Protein AF-A0A7C4L2A2-F1 (afdb_monomer_lite)

Structure (mmCIF, N/CA/C/O backbone):
data_AF-A0A7C4L2A2-F1
#
_entry.id   AF-A0A7C4L2A2-F1
#
loop_
_atom_site.group_PDB
_atom_site.id
_atom_site.type_symbol
_atom_site.label_atom_id
_atom_site.label_alt_id
_atom_site.label_comp_id
_atom_site.label_asym_id
_atom_site.label_entity_id
_atom_site.label_seq_id
_atom_site.pdbx_PDB_ins_code
_atom_site.Cartn_x
_atom_site.Cartn_y
_atom_site.Cartn_z
_atom_site.occupancy
_atom_site.B_iso_or_equiv
_atom_site.auth_seq_id
_atom_site.auth_comp_id
_atom_site.auth_asym_id
_atom_site.auth_atom_id
_atom_site.pdbx_PDB_model_num
ATOM 1 N N . MET A 1 1 ? -34.875 -1.845 40.728 1.00 57.38 1 MET A N 1
ATOM 2 C CA . MET A 1 1 ? -34.488 -2.582 39.503 1.00 57.38 1 MET A CA 1
ATOM 3 C C . MET A 1 1 ? -33.579 -1.757 38.589 1.00 57.38 1 MET A C 1
ATOM 5 O O . MET A 1 1 ? -32.591 -2.299 38.111 1.00 57.38 1 MET A O 1
ATOM 9 N N . GLU A 1 2 ? -33.783 -0.440 38.471 1.00 62.78 2 GLU A N 1
ATOM 10 C CA . GLU A 1 2 ? -32.991 0.458 37.600 1.00 62.78 2 GLU A CA 1
ATOM 11 C C . GLU A 1 2 ? -31.456 0.407 37.767 1.00 62.78 2 GLU A C 1
ATOM 13 O O . GLU A 1 2 ? -30.707 0.551 36.800 1.00 62.78 2 GLU A O 1
ATOM 18 N N . LYS A 1 3 ? -30.939 0.195 38.989 1.00 74.06 3 LYS A N 1
ATOM 19 C CA . LYS A 1 3 ? -29.482 0.096 39.231 1.00 74.06 3 LYS A CA 1
ATOM 20 C C . LYS A 1 3 ? -28.855 -1.156 38.604 1.00 74.06 3 LYS A C 1
ATOM 22 O O . LYS A 1 3 ? -27.672 -1.134 38.264 1.00 74.06 3 LYS A O 1
ATOM 27 N N . LEU A 1 4 ? -29.620 -2.241 38.483 1.00 76.38 4 LEU A N 1
ATOM 28 C CA . LEU A 1 4 ? -29.147 -3.520 37.953 1.00 76.38 4 LEU A CA 1
ATOM 29 C C . LEU A 1 4 ? -29.147 -3.490 36.420 1.00 76.38 4 LEU A C 1
ATOM 31 O O . LEU A 1 4 ? -28.139 -3.839 35.812 1.00 76.38 4 LEU A O 1
ATOM 35 N N . GLU A 1 5 ? -30.197 -2.933 35.812 1.00 76.44 5 GLU A N 1
ATOM 36 C CA . GLU A 1 5 ? -30.254 -2.654 34.370 1.00 76.44 5 GLU A CA 1
ATOM 37 C C . GLU A 1 5 ? -29.133 -1.717 33.919 1.00 76.44 5 GLU A C 1
ATOM 39 O O . GLU A 1 5 ? -28.428 -2.023 32.961 1.00 76.44 5 GLU A O 1
ATOM 44 N N . LYS A 1 6 ? -28.880 -0.622 34.653 1.00 80.81 6 LYS A N 1
ATOM 45 C CA . LYS A 1 6 ? -27.752 0.277 34.353 1.00 80.81 6 LYS A CA 1
ATOM 46 C C . LYS A 1 6 ? -26.401 -0.442 34.390 1.00 80.81 6 LYS A C 1
ATOM 48 O O . LYS A 1 6 ? -25.561 -0.191 33.528 1.00 80.81 6 LYS A O 1
ATOM 53 N N . LYS A 1 7 ? -26.183 -1.350 35.350 1.00 80.50 7 LYS A N 1
ATOM 54 C CA . LYS A 1 7 ? -24.949 -2.156 35.427 1.00 80.50 7 LYS A CA 1
ATOM 55 C C . LYS A 1 7 ? -24.821 -3.138 34.260 1.00 80.50 7 LYS A C 1
ATOM 57 O O . LYS A 1 7 ? -23.718 -3.314 33.744 1.00 80.50 7 LYS A O 1
ATOM 62 N N . ILE A 1 8 ? -25.919 -3.771 33.850 1.00 81.44 8 ILE A N 1
ATOM 63 C CA . ILE A 1 8 ? -25.935 -4.687 32.703 1.00 81.44 8 ILE A CA 1
ATOM 64 C C . ILE A 1 8 ? -25.640 -3.909 31.414 1.00 81.44 8 ILE A C 1
ATOM 66 O O . ILE A 1 8 ? -24.711 -4.269 30.692 1.00 81.44 8 ILE A O 1
ATOM 70 N N . LEU A 1 9 ? -26.336 -2.793 31.177 1.00 80.88 9 LEU A N 1
ATOM 71 C CA . LEU A 1 9 ? -26.131 -1.928 30.010 1.00 80.88 9 LEU A CA 1
ATOM 72 C C . LEU A 1 9 ? -24.692 -1.411 29.911 1.00 80.88 9 LEU A C 1
ATOM 74 O O . LEU A 1 9 ? -24.103 -1.439 28.833 1.00 80.88 9 LEU A O 1
ATOM 78 N N . GLN A 1 10 ? -24.087 -0.999 31.029 1.00 79.69 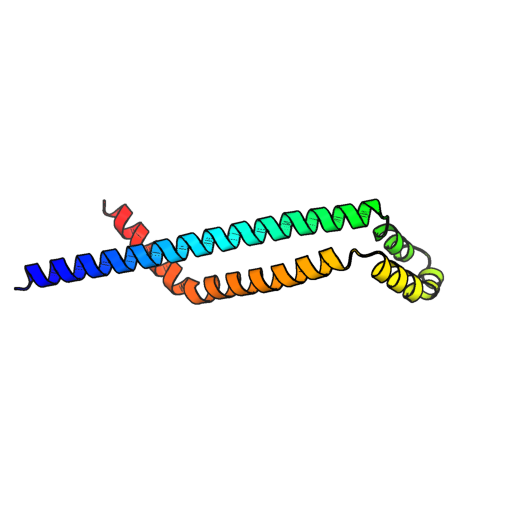10 GLN A N 1
ATOM 79 C CA . GLN A 1 10 ? -22.683 -0.579 31.043 1.00 79.69 10 GLN A CA 1
ATOM 80 C C . GLN A 1 10 ? -21.726 -1.706 30.644 1.00 79.69 10 GLN A C 1
ATOM 82 O O . GLN A 1 10 ? -20.790 -1.460 29.886 1.00 79.69 10 GLN A O 1
ATOM 87 N N . LYS A 1 11 ? -21.951 -2.939 31.117 1.00 82.00 11 LYS A N 1
ATOM 88 C CA . LYS A 1 11 ? -21.117 -4.090 30.735 1.00 82.00 11 LYS A CA 1
ATOM 89 C C . LYS A 1 11 ? -21.244 -4.423 29.252 1.00 82.00 11 LYS A C 1
ATOM 91 O O . LYS A 1 11 ? -20.220 -4.650 28.610 1.00 82.00 11 LYS A O 1
ATOM 96 N N . VAL A 1 12 ? -22.464 -4.421 28.711 1.00 83.56 12 VAL A N 1
ATOM 97 C CA . VAL A 1 12 ? -22.700 -4.661 27.277 1.00 83.56 12 VAL A CA 1
ATOM 98 C C . VAL A 1 12 ? -22.016 -3.580 26.445 1.00 83.56 12 VAL A C 1
ATOM 100 O O . VAL A 1 12 ? -21.233 -3.899 25.553 1.00 83.56 12 VAL A O 1
ATOM 103 N N . TYR A 1 13 ? -22.205 -2.310 26.807 1.00 79.31 13 TYR A N 1
ATOM 104 C CA . TYR A 1 13 ? -21.560 -1.189 26.129 1.00 79.31 13 TYR A CA 1
ATOM 105 C C . TYR A 1 13 ? -20.030 -1.295 26.156 1.00 79.31 13 TYR A C 1
ATOM 107 O O . TYR A 1 13 ? -19.370 -1.091 25.139 1.00 79.31 13 TYR A O 1
ATOM 115 N N . PHE A 1 14 ? -19.444 -1.646 27.304 1.00 77.62 14 PHE A N 1
ATOM 116 C CA . PHE A 1 14 ? -17.994 -1.791 27.430 1.00 77.62 14 PHE A CA 1
ATOM 117 C C . PHE A 1 14 ? -17.459 -2.951 26.583 1.00 77.62 14 PHE A C 1
ATOM 119 O O . PHE A 1 14 ? -16.409 -2.829 25.950 1.00 77.62 14 PHE A O 1
ATOM 126 N N . TRP A 1 15 ? -18.193 -4.063 26.529 1.00 84.38 15 TRP A N 1
ATOM 127 C CA . TRP A 1 15 ? -17.844 -5.205 25.692 1.00 84.38 15 TRP A CA 1
ATOM 128 C C . TRP A 1 15 ? -17.903 -4.856 24.198 1.00 84.38 15 TRP A C 1
ATOM 130 O O . TRP A 1 15 ? -16.944 -5.119 23.470 1.00 84.38 15 TRP A O 1
ATOM 140 N N . GLU A 1 16 ? -18.963 -4.183 23.746 1.00 78.19 16 GLU A N 1
ATOM 141 C CA . GLU A 1 16 ? -19.086 -3.714 22.360 1.00 78.19 16 GLU A CA 1
ATOM 142 C C . GLU A 1 16 ? -18.021 -2.677 21.993 1.00 78.19 16 GLU A C 1
ATOM 144 O O . GLU A 1 16 ? -17.439 -2.725 20.903 1.00 78.19 16 GLU A O 1
ATOM 149 N N . ALA A 1 17 ? -17.732 -1.745 22.904 1.00 78.88 17 ALA A N 1
ATOM 150 C CA . ALA A 1 17 ? -16.689 -0.747 22.723 1.00 78.88 17 ALA A CA 1
ATOM 151 C C . ALA A 1 17 ? -15.314 -1.410 22.590 1.00 78.88 17 ALA A C 1
ATOM 153 O O . ALA A 1 17 ? -14.587 -1.096 21.648 1.00 78.88 17 ALA A O 1
ATOM 154 N N . LYS A 1 18 ? -14.987 -2.377 23.460 1.00 76.75 18 LYS A N 1
ATOM 155 C CA . LYS A 1 18 ? -13.736 -3.147 23.398 1.00 76.75 18 LYS A CA 1
ATOM 156 C C . LYS A 1 18 ? -13.631 -3.945 22.100 1.00 76.75 18 LYS A C 1
ATOM 158 O O . LYS A 1 18 ? -12.597 -3.887 21.443 1.00 76.75 18 LYS A O 1
ATOM 163 N N . ARG A 1 19 ? -14.700 -4.641 21.699 1.00 83.19 19 ARG A N 1
ATOM 164 C CA . ARG A 1 19 ? -14.749 -5.397 20.437 1.00 83.19 19 ARG A CA 1
ATOM 165 C C . ARG A 1 19 ? -14.525 -4.487 19.231 1.00 83.19 19 ARG A C 1
ATOM 167 O O . ARG A 1 19 ? -13.730 -4.819 18.361 1.00 83.19 19 ARG A O 1
ATOM 174 N N . THR A 1 20 ? -15.183 -3.327 19.205 1.00 80.06 20 THR A N 1
ATOM 175 C CA . THR A 1 20 ? -15.011 -2.354 18.115 1.00 80.06 20 THR A CA 1
ATOM 176 C C . THR A 1 20 ? -13.596 -1.776 18.102 1.00 80.06 20 THR A C 1
ATOM 178 O O . THR A 1 20 ? -12.995 -1.656 17.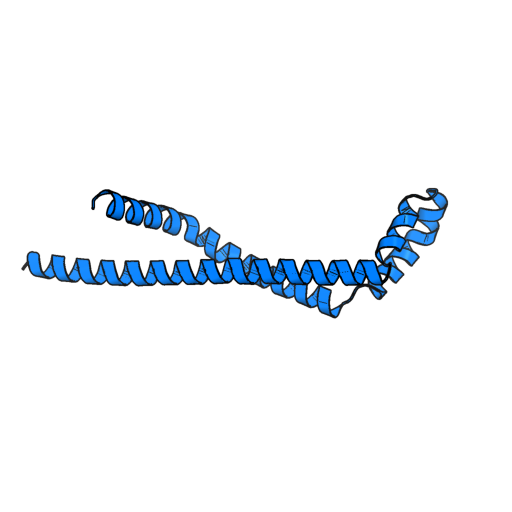043 1.00 80.06 20 THR A O 1
ATOM 181 N N . ALA A 1 21 ? -13.053 -1.408 19.265 1.00 78.44 21 ALA A N 1
ATOM 182 C CA . ALA A 1 21 ? -11.702 -0.863 19.368 1.00 78.44 21 ALA A CA 1
ATOM 183 C C . ALA A 1 21 ? -10.646 -1.876 18.905 1.00 78.44 21 ALA A C 1
ATOM 185 O O . ALA A 1 21 ? -9.715 -1.506 18.197 1.00 78.44 21 ALA A O 1
ATOM 186 N N . PHE A 1 22 ? -10.823 -3.153 19.249 1.00 83.25 22 PHE A N 1
ATOM 187 C CA . PHE A 1 22 ? -9.943 -4.228 18.804 1.00 83.25 22 PHE A CA 1
ATOM 188 C C . PHE A 1 22 ? -10.030 -4.471 17.288 1.00 83.25 22 PHE A C 1
ATOM 190 O O . PHE A 1 22 ? -8.998 -4.565 16.633 1.00 83.25 22 PHE A O 1
ATOM 197 N N . ASP A 1 23 ? -11.237 -4.490 16.710 1.00 85.25 23 ASP A N 1
ATOM 198 C CA . ASP A 1 23 ? -11.434 -4.578 15.252 1.00 85.25 23 ASP A CA 1
ATOM 199 C C . ASP A 1 23 ? -10.741 -3.423 14.510 1.00 85.25 23 ASP A C 1
ATOM 201 O O . ASP A 1 23 ? -10.041 -3.633 13.521 1.00 85.25 23 ASP A O 1
ATOM 205 N N . LEU A 1 24 ? -10.873 -2.198 15.025 1.00 81.44 24 LEU A N 1
ATOM 206 C CA . LEU A 1 24 ? -10.186 -1.032 14.472 1.00 81.44 24 LEU A CA 1
ATOM 207 C C . LEU A 1 24 ? -8.668 -1.158 14.571 1.00 81.44 24 LEU A C 1
ATOM 209 O O . LEU A 1 24 ? -7.970 -0.882 13.600 1.00 81.44 24 LEU A O 1
ATOM 213 N N . PHE A 1 25 ? -8.159 -1.594 15.720 1.00 84.88 25 PHE A N 1
ATOM 214 C CA . PHE A 1 25 ? -6.731 -1.799 15.921 1.00 84.88 25 PHE A CA 1
ATOM 215 C C . PHE A 1 25 ? -6.156 -2.819 14.927 1.00 84.88 25 PHE A C 1
ATOM 217 O O . PHE A 1 25 ? -5.150 -2.537 14.279 1.00 84.88 25 PHE A O 1
ATOM 224 N N . LEU A 1 26 ? -6.837 -3.952 14.724 1.00 89.56 26 LEU A N 1
ATOM 225 C CA . LEU A 1 26 ? -6.438 -4.952 13.730 1.00 89.56 26 LEU A CA 1
ATOM 226 C C . LEU A 1 26 ? -6.456 -4.400 12.301 1.00 89.56 26 LEU A C 1
ATOM 228 O O . LEU A 1 26 ? -5.522 -4.645 11.541 1.00 89.56 26 LEU A O 1
ATOM 232 N N . LYS A 1 27 ? -7.479 -3.618 11.938 1.00 86.88 27 LYS A N 1
ATOM 233 C CA . LYS A 1 27 ? -7.558 -2.974 10.616 1.00 86.88 27 LYS A CA 1
ATOM 234 C C . LYS A 1 27 ? -6.433 -1.971 10.389 1.00 86.88 27 LYS A C 1
ATOM 236 O O . LYS A 1 27 ? -5.904 -1.904 9.285 1.00 86.88 27 LYS A O 1
ATOM 241 N N . MET A 1 28 ? -6.044 -1.224 11.422 1.00 87.44 28 MET A N 1
ATOM 242 C CA . MET A 1 28 ? -4.897 -0.318 11.344 1.00 87.44 28 MET A CA 1
ATOM 243 C C . MET A 1 28 ? -3.591 -1.092 11.147 1.00 87.44 28 MET A C 1
ATOM 245 O O . MET A 1 28 ? -2.812 -0.727 10.272 1.00 87.44 28 MET A O 1
ATOM 249 N N . ILE A 1 29 ? -3.370 -2.181 11.895 1.00 91.81 29 ILE A N 1
ATOM 250 C CA . ILE A 1 29 ? -2.194 -3.048 11.705 1.00 91.81 29 ILE A CA 1
ATOM 251 C C . ILE A 1 29 ? -2.153 -3.589 10.277 1.00 91.81 29 ILE A C 1
ATOM 253 O O . ILE A 1 29 ? -1.120 -3.471 9.627 1.00 91.81 29 ILE A O 1
ATOM 257 N N . LEU A 1 30 ? -3.270 -4.132 9.781 1.00 91.75 30 LEU A N 1
ATOM 258 C CA . LEU A 1 30 ? -3.385 -4.624 8.408 1.00 91.75 30 LEU A CA 1
ATOM 259 C C . LEU A 1 30 ? -3.059 -3.532 7.391 1.00 91.75 30 LEU A C 1
ATOM 261 O O . LEU A 1 30 ? -2.293 -3.769 6.467 1.00 91.75 30 LEU A O 1
ATOM 265 N N . PHE A 1 31 ? -3.590 -2.324 7.561 1.00 91.56 31 PHE A N 1
ATOM 266 C CA . PHE A 1 31 ? -3.281 -1.213 6.666 1.00 91.56 31 PHE A CA 1
ATOM 267 C C . PHE A 1 31 ? -1.779 -0.905 6.622 1.00 91.56 31 PHE A C 1
ATOM 269 O O . PHE A 1 31 ? -1.201 -0.841 5.537 1.00 91.56 31 PHE A O 1
ATOM 276 N N . PHE A 1 32 ? -1.135 -0.776 7.784 1.00 93.38 32 PHE A N 1
ATOM 277 C CA . PHE A 1 32 ? 0.295 -0.480 7.847 1.00 93.38 32 PHE A CA 1
ATOM 278 C C . PHE A 1 32 ? 1.157 -1.625 7.317 1.00 93.38 32 PHE A C 1
ATOM 280 O O . PHE A 1 32 ? 2.084 -1.370 6.553 1.00 93.38 32 PHE A O 1
ATOM 287 N N . SER A 1 33 ? 0.854 -2.877 7.669 1.00 93.69 33 SER A N 1
ATOM 288 C CA . SER A 1 33 ? 1.622 -4.031 7.196 1.00 93.69 33 SER A CA 1
ATOM 289 C C . SER A 1 33 ? 1.525 -4.189 5.679 1.00 93.69 33 SER A C 1
ATOM 291 O O . SER A 1 33 ? 2.543 -4.384 5.019 1.00 93.69 33 SER A O 1
ATOM 293 N N . THR A 1 34 ? 0.327 -4.030 5.111 1.00 93.19 34 THR A N 1
ATOM 294 C CA . THR A 1 34 ? 0.115 -4.141 3.661 1.00 93.19 34 THR A CA 1
ATOM 295 C C . THR A 1 34 ? 0.781 -2.982 2.912 1.00 93.19 34 THR A C 1
ATOM 297 O O . THR A 1 34 ? 1.392 -3.199 1.868 1.00 93.19 34 THR A O 1
ATOM 300 N N . GLY A 1 35 ? 0.725 -1.762 3.461 1.00 93.06 35 GLY A N 1
ATOM 301 C CA . GLY A 1 35 ? 1.402 -0.596 2.888 1.00 93.06 35 GLY A CA 1
ATOM 302 C C . GLY A 1 35 ? 2.928 -0.723 2.906 1.00 93.06 35 GLY A C 1
ATOM 303 O O . GLY A 1 35 ? 3.573 -0.479 1.889 1.00 93.06 35 GLY A O 1
ATOM 304 N N . LEU A 1 36 ? 3.508 -1.169 4.026 1.00 95.50 36 LEU A N 1
ATOM 305 C CA . LEU A 1 36 ? 4.947 -1.438 4.129 1.00 95.50 36 LEU A CA 1
ATOM 306 C C . LEU A 1 36 ? 5.387 -2.531 3.154 1.00 95.50 36 LEU A C 1
ATOM 308 O O . LEU A 1 36 ? 6.408 -2.387 2.488 1.00 95.50 36 LEU A O 1
ATOM 312 N N . PHE A 1 37 ? 4.599 -3.599 3.035 1.00 94.25 37 PHE A N 1
ATOM 313 C CA . PHE A 1 37 ? 4.883 -4.674 2.094 1.00 94.25 37 PHE A CA 1
ATOM 314 C C . PHE A 1 37 ? 4.899 -4.173 0.645 1.00 94.25 37 PHE A C 1
ATOM 316 O O . PHE A 1 37 ? 5.859 -4.438 -0.073 1.00 94.25 37 PHE A O 1
ATOM 323 N N . LEU A 1 38 ? 3.897 -3.385 0.231 1.00 94.94 38 LEU A N 1
ATOM 324 C CA . LEU A 1 38 ? 3.870 -2.754 -1.095 1.00 94.94 38 LEU A CA 1
ATOM 325 C C . LEU A 1 38 ? 5.075 -1.839 -1.337 1.00 94.94 38 LEU A C 1
ATOM 327 O O . LEU A 1 38 ? 5.624 -1.836 -2.439 1.00 94.94 38 LEU A O 1
ATOM 331 N N . MET A 1 39 ? 5.494 -1.082 -0.322 1.00 95.31 39 MET A N 1
ATOM 332 C CA . MET A 1 39 ? 6.652 -0.192 -0.411 1.00 95.31 39 MET A CA 1
ATOM 333 C C . MET A 1 39 ? 7.945 -0.978 -0.658 1.00 95.31 39 MET A C 1
ATOM 335 O O . MET A 1 39 ? 8.676 -0.661 -1.594 1.00 95.31 39 MET A O 1
ATOM 339 N N . ILE A 1 40 ? 8.186 -2.038 0.121 1.00 95.44 40 ILE A N 1
ATOM 340 C CA . ILE A 1 40 ? 9.349 -2.923 -0.048 1.00 95.44 40 ILE A CA 1
ATOM 341 C C . ILE A 1 40 ? 9.324 -3.577 -1.431 1.00 95.44 40 ILE A C 1
ATOM 343 O O . ILE A 1 40 ? 10.332 -3.585 -2.132 1.00 95.44 40 ILE A O 1
ATOM 347 N N . LEU A 1 41 ? 8.169 -4.090 -1.859 1.00 93.94 41 LEU A N 1
ATOM 348 C CA . LEU A 1 41 ? 8.056 -4.766 -3.149 1.00 93.94 41 LEU A CA 1
ATOM 349 C C . LEU A 1 41 ? 8.292 -3.830 -4.328 1.00 93.94 41 LEU A C 1
ATOM 351 O O . LEU A 1 41 ? 8.949 -4.209 -5.294 1.00 93.94 41 LEU A O 1
ATOM 355 N N . SER A 1 42 ? 7.786 -2.602 -4.230 1.00 92.62 42 SER A N 1
ATOM 356 C CA . SER A 1 42 ? 8.028 -1.568 -5.234 1.00 92.62 42 SER A CA 1
ATOM 357 C C . SER A 1 42 ? 9.508 -1.205 -5.284 1.00 92.62 42 SER A C 1
ATOM 359 O O . SER A 1 42 ? 10.060 -1.084 -6.370 1.00 92.62 42 SER A O 1
ATOM 361 N N . GLN A 1 43 ? 10.174 -1.090 -4.130 1.00 95.00 43 GLN A N 1
ATOM 362 C CA . GLN A 1 43 ? 11.611 -0.828 -4.075 1.00 95.00 43 GLN A CA 1
ATOM 363 C C . GLN A 1 43 ? 12.415 -1.938 -4.762 1.00 95.00 43 GLN A C 1
ATOM 365 O O . GLN A 1 43 ? 13.225 -1.633 -5.631 1.00 95.00 43 GLN A O 1
ATOM 370 N N . ILE A 1 44 ? 12.139 -3.206 -4.440 1.00 93.56 44 ILE A N 1
ATOM 371 C CA . ILE A 1 44 ? 12.782 -4.364 -5.085 1.00 93.56 44 ILE A CA 1
ATOM 372 C C . ILE A 1 44 ? 12.529 -4.349 -6.598 1.00 93.56 44 ILE A C 1
ATOM 374 O O . ILE A 1 44 ? 13.435 -4.582 -7.391 1.00 93.56 44 ILE A O 1
ATOM 378 N N . PHE A 1 45 ? 11.300 -4.043 -7.017 1.00 92.81 45 PHE A N 1
ATOM 379 C CA . PHE A 1 45 ? 10.949 -3.946 -8.430 1.00 92.81 45 PHE A CA 1
ATOM 380 C C . PHE A 1 45 ? 11.754 -2.860 -9.156 1.00 92.81 45 PHE A C 1
ATOM 382 O O . PHE A 1 45 ? 12.300 -3.120 -10.226 1.00 92.81 45 PHE A O 1
ATOM 389 N N . PHE A 1 46 ? 11.878 -1.667 -8.569 1.00 90.50 46 PHE A N 1
ATOM 390 C CA . PHE A 1 46 ? 12.690 -0.589 -9.139 1.00 90.50 46 PHE A CA 1
ATOM 391 C C . PHE A 1 46 ? 14.181 -0.921 -9.168 1.00 90.50 46 PHE A C 1
ATOM 393 O O . PHE A 1 46 ? 14.862 -0.550 -10.121 1.00 90.50 46 PHE A O 1
ATOM 400 N N . GLU A 1 47 ? 14.686 -1.613 -8.150 1.00 91.38 47 GLU A N 1
ATOM 401 C CA . GLU A 1 47 ? 16.077 -2.055 -8.100 1.00 91.38 47 GLU A CA 1
ATOM 402 C C . GLU A 1 47 ? 16.384 -3.032 -9.238 1.00 91.38 47 GLU A C 1
ATOM 404 O O . GLU A 1 47 ? 17.329 -2.803 -9.988 1.00 91.38 47 GLU A O 1
ATOM 409 N N . ILE A 1 48 ? 15.512 -4.015 -9.474 1.00 90.00 4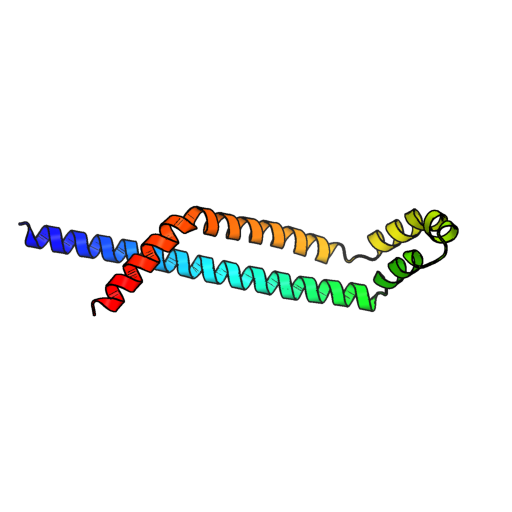8 ILE A N 1
ATOM 410 C CA . ILE A 1 48 ? 15.645 -4.957 -10.594 1.00 90.00 48 ILE A CA 1
ATOM 411 C C . ILE A 1 48 ? 15.604 -4.232 -11.942 1.00 90.00 48 ILE A C 1
ATOM 413 O O . ILE A 1 48 ? 16.460 -4.474 -12.789 1.00 90.00 48 ILE A O 1
ATOM 417 N N . LEU A 1 49 ? 14.659 -3.306 -12.144 1.00 88.50 49 LEU A N 1
ATOM 418 C CA . LEU A 1 49 ? 14.593 -2.526 -13.388 1.00 88.50 49 LEU A CA 1
ATOM 419 C C . LEU A 1 49 ? 15.848 -1.675 -13.619 1.00 88.50 49 LEU A C 1
ATOM 421 O O . LEU A 1 49 ? 16.252 -1.452 -14.761 1.00 88.50 49 LEU A O 1
ATOM 425 N N . LYS A 1 50 ? 16.459 -1.181 -12.538 1.00 87.94 50 LYS A N 1
ATOM 426 C CA . LYS A 1 50 ? 17.700 -0.410 -12.599 1.00 87.94 50 LYS A CA 1
ATOM 427 C C . LYS A 1 50 ? 18.899 -1.305 -12.910 1.00 87.94 50 LYS A C 1
ATOM 429 O O . LYS A 1 50 ? 19.710 -0.938 -13.754 1.00 87.94 50 LYS A O 1
ATOM 434 N N . GLU A 1 51 ? 19.010 -2.465 -12.267 1.00 87.44 51 GLU A N 1
ATOM 435 C CA . GLU A 1 51 ? 20.069 -3.447 -12.537 1.00 87.44 51 GLU A CA 1
ATOM 436 C C . GLU A 1 51 ? 20.018 -3.963 -13.976 1.00 87.44 51 GLU A C 1
ATOM 438 O O . GLU A 1 51 ? 21.053 -4.089 -14.629 1.00 87.44 51 GLU A O 1
ATOM 443 N N . GLN A 1 52 ? 18.813 -4.195 -14.497 1.00 85.50 52 GLN A N 1
ATOM 444 C CA . GLN A 1 52 ? 18.592 -4.635 -15.874 1.00 85.50 52 GLN A CA 1
ATOM 445 C C . GLN A 1 52 ? 18.828 -3.529 -16.911 1.00 85.50 52 GLN A C 1
ATOM 447 O O . GLN A 1 52 ? 18.776 -3.806 -18.104 1.00 85.50 52 GLN A O 1
ATOM 452 N N . LYS A 1 53 ? 19.091 -2.281 -16.486 1.00 83.31 53 LYS A N 1
ATOM 453 C CA . LYS A 1 53 ? 19.162 -1.094 -17.359 1.00 83.31 53 LYS A CA 1
ATOM 454 C C . LYS A 1 53 ? 17.919 -0.904 -18.235 1.00 83.31 53 LYS A C 1
ATOM 456 O O . LYS A 1 53 ? 17.938 -0.141 -19.194 1.00 83.31 53 LYS A O 1
ATOM 461 N N . THR A 1 54 ? 16.801 -1.517 -17.870 1.00 80.69 54 THR A N 1
ATOM 462 C CA . THR A 1 54 ? 15.535 -1.423 -18.602 1.00 80.69 54 THR A CA 1
ATOM 463 C C . THR A 1 54 ? 15.006 0.013 -18.615 1.00 80.69 54 THR A C 1
ATOM 465 O O . THR A 1 54 ? 14.337 0.434 -19.554 1.00 80.69 54 THR A O 1
ATOM 468 N N . LEU A 1 55 ? 15.353 0.812 -17.597 1.00 77.12 55 LEU A N 1
ATOM 469 C CA . LEU A 1 55 ? 15.058 2.248 -17.565 1.00 77.12 55 LEU A CA 1
ATOM 470 C C . LEU A 1 55 ? 15.925 3.068 -18.536 1.00 77.12 55 LEU A C 1
ATOM 472 O O . LEU A 1 55 ? 15.490 4.142 -18.944 1.00 77.12 55 LEU A O 1
ATOM 476 N N . ASP A 1 56 ? 17.090 2.570 -18.964 1.00 78.38 56 ASP A N 1
ATOM 477 C CA . ASP A 1 56 ? 17.934 3.254 -19.954 1.00 78.38 56 ASP A CA 1
ATOM 478 C C . ASP A 1 56 ? 17.298 3.233 -21.351 1.00 78.38 56 ASP A C 1
ATOM 480 O O . ASP A 1 56 ? 17.548 4.135 -22.147 1.00 78.38 56 ASP A O 1
ATOM 484 N N . LEU A 1 57 ? 16.398 2.280 -21.633 1.00 74.69 57 LEU A N 1
ATOM 485 C CA . LEU A 1 57 ? 15.575 2.281 -22.851 1.00 74.69 57 LEU A CA 1
ATOM 486 C C . LEU A 1 57 ? 14.694 3.536 -22.953 1.00 74.69 57 LEU A C 1
ATOM 488 O O . LEU A 1 57 ? 14.318 3.946 -24.050 1.00 74.69 57 LEU A O 1
ATOM 492 N N . LEU A 1 58 ? 14.388 4.179 -21.822 1.00 72.31 58 LEU A N 1
ATOM 493 C CA . LEU A 1 58 ? 13.651 5.439 -21.799 1.00 72.31 58 LEU A CA 1
ATOM 494 C C . LEU A 1 58 ? 14.540 6.644 -22.150 1.00 72.31 58 LEU A C 1
ATOM 496 O O . LEU A 1 58 ? 14.011 7.696 -22.497 1.00 72.31 58 LEU A O 1
ATOM 500 N N . ASN A 1 59 ? 15.871 6.516 -22.129 1.00 75.00 59 ASN A N 1
ATOM 501 C CA . ASN A 1 59 ? 16.768 7.609 -22.518 1.00 75.00 59 ASN A CA 1
ATOM 502 C C . ASN A 1 59 ? 16.723 7.898 -24.027 1.00 75.00 59 ASN A C 1
ATOM 504 O O . ASN A 1 59 ? 17.008 9.024 -24.422 1.00 75.00 59 ASN A O 1
ATOM 508 N N . PHE A 1 60 ? 16.272 6.948 -24.857 1.00 70.06 60 PHE A N 1
ATOM 509 C CA . PHE A 1 60 ? 16.024 7.172 -26.289 1.00 70.06 60 PHE A CA 1
ATOM 510 C C . PHE A 1 60 ? 14.937 8.223 -26.558 1.00 70.06 60 PHE A C 1
ATOM 512 O O . PHE A 1 60 ? 14.901 8.809 -27.636 1.00 70.06 60 PHE A O 1
ATOM 519 N N . PHE A 1 61 ? 14.067 8.514 -25.583 1.00 68.94 61 PHE A N 1
ATOM 520 C CA . PHE A 1 61 ? 13.113 9.623 -25.688 1.00 68.94 61 PHE A CA 1
ATOM 521 C C . PHE A 1 61 ? 13.771 11.004 -25.658 1.00 68.94 61 PHE A C 1
ATOM 523 O O . PHE A 1 61 ? 13.135 11.975 -26.061 1.00 68.94 61 PHE A O 1
ATOM 530 N N . ASN A 1 62 ? 15.016 11.091 -25.186 1.00 75.75 62 ASN A N 1
ATOM 531 C CA . ASN A 1 62 ? 15.796 12.326 -25.185 1.00 75.75 62 ASN A CA 1
ATOM 532 C C . ASN A 1 62 ? 16.612 12.513 -26.477 1.00 75.75 62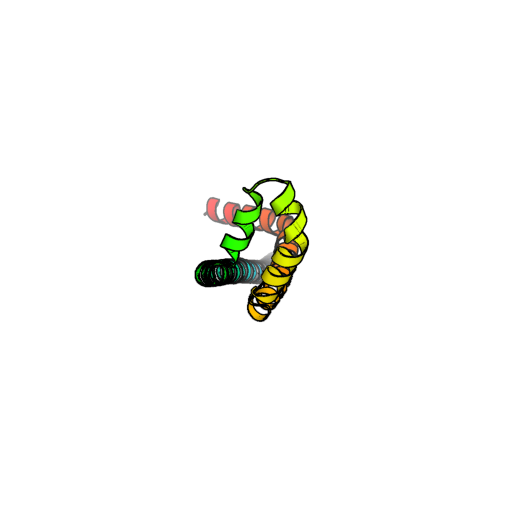 ASN A C 1
ATOM 534 O O . ASN A 1 62 ? 17.267 13.543 -26.619 1.00 75.75 62 ASN A O 1
ATOM 538 N N . GLU A 1 63 ? 16.601 11.539 -27.394 1.00 77.50 63 GLU A N 1
ATOM 539 C CA . GLU A 1 63 ? 17.230 11.660 -28.713 1.00 77.50 63 GLU A CA 1
ATOM 540 C C . GLU A 1 63 ? 16.312 12.368 -29.725 1.00 77.50 63 GLU A C 1
ATOM 542 O O . GLU A 1 63 ? 15.158 12.698 -29.434 1.00 77.50 63 GLU A O 1
ATOM 547 N N . ASP A 1 64 ? 16.829 12.617 -30.932 1.00 80.12 64 ASP A N 1
ATOM 548 C CA . ASP A 1 64 ? 16.092 13.270 -32.012 1.00 80.12 64 ASP A CA 1
ATOM 549 C C . ASP A 1 64 ? 14.733 12.599 -32.275 1.00 80.12 64 ASP A C 1
ATOM 551 O O . ASP A 1 64 ? 14.597 11.373 -32.313 1.00 80.12 64 ASP A O 1
ATOM 555 N N . PHE A 1 65 ? 13.708 13.421 -32.519 1.00 78.19 65 PHE A N 1
ATOM 556 C CA . PHE A 1 65 ? 12.316 12.976 -32.666 1.00 78.19 65 PHE A CA 1
ATOM 557 C C . PHE A 1 65 ? 12.121 11.902 -33.755 1.00 78.19 65 PHE A C 1
ATOM 559 O O . PHE A 1 65 ? 11.250 11.038 -33.630 1.00 78.19 65 PHE A O 1
ATOM 566 N N . GLU A 1 66 ? 12.939 11.918 -34.813 1.00 78.06 66 GLU A N 1
ATOM 567 C CA . GLU A 1 66 ? 12.937 10.877 -35.850 1.00 78.06 66 GLU A CA 1
ATOM 568 C C . GLU A 1 66 ? 13.395 9.512 -35.325 1.00 78.06 66 GLU A C 1
ATOM 570 O O . GLU A 1 66 ? 12.785 8.493 -35.660 1.00 78.06 66 GLU A O 1
ATOM 575 N N . VAL A 1 67 ? 14.421 9.484 -34.473 1.00 76.25 67 VAL A N 1
ATOM 576 C CA . VAL A 1 67 ? 14.948 8.259 -33.857 1.00 76.25 67 VAL A CA 1
ATOM 577 C C . VAL A 1 67 ? 13.943 7.723 -32.844 1.00 76.25 67 VAL A C 1
ATOM 579 O O . VAL A 1 67 ? 13.558 6.553 -32.919 1.00 76.25 67 VAL A O 1
ATOM 582 N N . ALA A 1 68 ? 13.417 8.598 -31.983 1.00 77.88 68 ALA A N 1
ATOM 583 C CA . ALA A 1 68 ? 12.387 8.238 -31.017 1.00 77.88 68 ALA A CA 1
ATOM 584 C C . ALA A 1 68 ? 11.158 7.630 -31.707 1.00 77.88 68 ALA A C 1
ATOM 586 O O . ALA A 1 68 ? 10.687 6.574 -31.296 1.00 77.88 68 ALA A O 1
ATOM 587 N N . LYS A 1 69 ? 10.670 8.229 -32.805 1.00 79.00 69 LYS A N 1
ATOM 588 C CA . LYS A 1 69 ? 9.517 7.708 -33.559 1.00 79.00 69 LYS A CA 1
ATOM 589 C C . LYS A 1 69 ? 9.805 6.360 -34.221 1.00 79.00 69 LYS A C 1
ATOM 591 O O . LYS A 1 69 ? 8.910 5.517 -34.280 1.00 79.00 69 LYS A O 1
ATOM 596 N N . ARG A 1 70 ? 11.023 6.155 -34.730 1.00 83.19 70 ARG A N 1
ATOM 597 C CA . ARG A 1 70 ? 11.408 4.929 -35.440 1.00 83.19 70 ARG A CA 1
ATOM 598 C C . ARG A 1 70 ? 11.531 3.726 -34.508 1.00 83.19 70 ARG A C 1
ATOM 600 O O . ARG A 1 70 ? 11.096 2.647 -34.888 1.00 83.19 70 ARG A O 1
ATOM 607 N N . TYR A 1 71 ? 12.071 3.925 -33.307 1.00 81.44 71 TYR A N 1
ATOM 608 C CA . TYR A 1 71 ? 12.335 2.849 -32.343 1.00 81.44 71 TYR A CA 1
ATOM 609 C C . TYR A 1 71 ? 11.325 2.784 -31.189 1.00 81.44 71 TYR A C 1
ATOM 611 O O . TYR A 1 71 ? 11.455 1.939 -30.309 1.00 81.44 71 TYR A O 1
ATOM 619 N N . PHE A 1 72 ? 10.291 3.633 -31.187 1.00 81.19 72 PHE A N 1
ATOM 620 C CA . PHE A 1 72 ? 9.293 3.703 -30.113 1.00 81.19 72 PHE A CA 1
ATOM 621 C C . PHE A 1 72 ? 8.655 2.347 -29.792 1.00 81.19 72 PHE A C 1
ATOM 623 O O . PHE A 1 72 ? 8.648 1.911 -28.642 1.00 81.19 72 PHE A O 1
ATOM 630 N N . LEU A 1 73 ? 8.109 1.682 -30.816 1.00 84.44 73 LEU A N 1
ATOM 631 C CA . LEU A 1 73 ? 7.391 0.420 -30.641 1.00 84.44 73 LEU A CA 1
ATOM 632 C C . LEU A 1 73 ? 8.335 -0.709 -30.225 1.00 84.44 73 LEU A C 1
ATOM 634 O O . LEU A 1 73 ? 7.987 -1.483 -29.335 1.00 84.44 73 LEU A O 1
ATOM 638 N N . ASP A 1 74 ? 9.528 -0.756 -30.815 1.00 84.94 74 ASP A N 1
ATOM 639 C CA . ASP A 1 74 ? 10.540 -1.764 -30.502 1.00 84.94 74 ASP A CA 1
ATOM 640 C C . ASP A 1 74 ? 11.024 -1.617 -29.054 1.00 84.94 74 ASP A C 1
ATOM 642 O O . ASP A 1 74 ? 11.036 -2.591 -28.303 1.00 84.94 74 ASP A O 1
ATOM 646 N N . ASN A 1 75 ? 11.310 -0.390 -28.611 1.00 82.75 75 ASN A N 1
ATOM 647 C CA . ASN A 1 75 ? 11.738 -0.113 -27.240 1.00 82.75 75 ASN A CA 1
ATOM 648 C C . ASN A 1 75 ? 10.641 -0.422 -26.214 1.00 82.75 75 ASN A C 1
ATOM 650 O O . ASN A 1 75 ? 10.931 -0.989 -25.163 1.00 82.75 75 ASN A O 1
ATOM 654 N N . ILE A 1 76 ? 9.373 -0.116 -26.511 1.00 83.06 76 ILE A N 1
ATOM 655 C CA . ILE A 1 76 ? 8.246 -0.493 -25.640 1.00 83.06 76 ILE A CA 1
ATOM 656 C C . ILE A 1 76 ? 8.095 -2.013 -25.562 1.00 83.06 76 ILE A C 1
ATOM 658 O O . ILE A 1 76 ? 7.822 -2.556 -24.489 1.00 83.06 76 ILE A O 1
ATOM 662 N N . PHE A 1 77 ? 8.263 -2.708 -26.685 1.00 85.75 77 PHE A N 1
ATOM 663 C CA . PHE A 1 77 ? 8.152 -4.159 -26.731 1.00 85.75 77 PHE A CA 1
ATOM 664 C C . PHE A 1 77 ? 9.260 -4.836 -25.917 1.00 85.75 77 PHE A C 1
ATOM 666 O O . PHE A 1 77 ? 8.976 -5.736 -25.124 1.00 85.75 77 PHE A O 1
ATOM 673 N N . ILE A 1 78 ? 10.501 -4.361 -26.060 1.00 84.88 78 ILE A N 1
ATOM 674 C CA . ILE A 1 78 ? 11.657 -4.825 -25.283 1.00 84.88 78 ILE A CA 1
ATOM 675 C C . ILE A 1 78 ? 11.442 -4.537 -23.795 1.00 84.88 78 ILE A C 1
ATOM 677 O O . ILE A 1 78 ? 11.546 -5.449 -22.976 1.00 84.88 78 ILE A O 1
ATOM 681 N N . PHE A 1 79 ? 11.016 -3.318 -23.448 1.00 83.88 79 PHE A N 1
ATOM 682 C CA . PHE A 1 79 ? 10.688 -2.941 -22.073 1.00 83.88 79 PHE A CA 1
ATOM 683 C C . PHE A 1 79 ? 9.661 -3.900 -21.451 1.00 83.88 79 PHE A C 1
ATOM 685 O O . PHE A 1 79 ? 9.858 -4.407 -20.350 1.00 83.88 79 PHE A O 1
ATOM 692 N N . PHE A 1 80 ? 8.580 -4.223 -22.166 1.00 83.69 80 PHE A N 1
ATOM 693 C CA . PHE A 1 80 ? 7.557 -5.149 -21.669 1.00 83.69 80 PHE A CA 1
ATOM 694 C C . PHE A 1 80 ? 8.067 -6.590 -21.489 1.00 83.69 80 PHE A C 1
ATOM 696 O O . PHE A 1 80 ? 7.530 -7.351 -20.677 1.00 83.69 80 PHE A O 1
ATOM 703 N N . PHE A 1 81 ? 9.088 -6.986 -22.249 1.00 85.50 81 PHE A N 1
ATOM 704 C CA . PHE A 1 81 ? 9.729 -8.291 -22.118 1.00 85.50 81 PHE A CA 1
ATOM 705 C C . PHE A 1 81 ? 10.684 -8.370 -20.930 1.00 85.50 81 PHE A C 1
ATOM 707 O O . PHE A 1 81 ? 10.712 -9.404 -20.260 1.00 85.50 81 PHE A O 1
ATOM 714 N N . GLU A 1 82 ? 11.428 -7.299 -20.669 1.00 85.56 82 GLU A N 1
ATOM 715 C CA . GLU A 1 82 ? 12.413 -7.232 -19.587 1.00 85.56 82 GLU A CA 1
ATOM 716 C C . GLU A 1 82 ? 11.769 -7.066 -18.209 1.00 85.56 82 GLU A C 1
ATOM 718 O O . GLU A 1 82 ? 12.271 -7.603 -17.222 1.00 85.56 82 GLU A O 1
ATOM 723 N N . VAL A 1 83 ? 10.613 -6.395 -18.135 1.00 87.69 83 VAL A N 1
ATOM 724 C CA . VAL A 1 83 ? 9.904 -6.189 -16.869 1.00 87.69 83 VAL A CA 1
ATOM 725 C C . VAL A 1 83 ? 9.627 -7.531 -16.170 1.00 87.69 83 VAL A C 1
ATOM 727 O O . VAL A 1 83 ? 9.026 -8.437 -16.764 1.00 87.69 83 VAL A O 1
ATOM 730 N N . PRO A 1 84 ? 9.969 -7.674 -14.873 1.00 89.31 84 PRO A N 1
ATOM 731 C CA . PRO A 1 84 ? 9.748 -8.909 -14.132 1.00 89.31 84 PRO A CA 1
ATOM 732 C C . PRO A 1 84 ? 8.248 -9.149 -13.898 1.00 89.31 84 PRO A C 1
ATOM 734 O O . PRO A 1 84 ? 7.657 -8.712 -12.908 1.00 89.31 84 PRO A O 1
ATOM 737 N N . LYS A 1 85 ? 7.623 -9.893 -14.821 1.00 89.75 85 LYS A N 1
ATOM 738 C CA . LYS A 1 85 ? 6.167 -10.134 -14.888 1.00 89.75 85 LYS A CA 1
ATOM 739 C C . LYS A 1 85 ? 5.588 -10.699 -13.593 1.00 89.75 85 LYS A C 1
ATOM 741 O O . LYS A 1 85 ? 4.496 -10.310 -13.188 1.00 89.75 85 LYS A O 1
ATOM 746 N N . PHE A 1 86 ? 6.325 -11.591 -12.930 1.00 90.25 86 PHE A N 1
ATOM 747 C CA . PHE A 1 86 ? 5.910 -12.175 -11.653 1.00 90.25 86 PHE A CA 1
ATOM 748 C C . PHE A 1 86 ? 5.786 -11.115 -10.550 1.00 90.25 86 PHE A C 1
ATOM 750 O O . PHE A 1 86 ? 4.769 -11.064 -9.861 1.00 90.25 86 PHE A O 1
ATOM 757 N N . LEU A 1 87 ? 6.785 -10.235 -10.418 1.00 90.12 87 LEU A N 1
ATOM 758 C CA . LEU A 1 87 ? 6.752 -9.147 -9.440 1.00 90.12 87 LEU A CA 1
ATOM 759 C C . LEU A 1 87 ? 5.646 -8.149 -9.767 1.00 90.12 87 LEU A C 1
ATOM 761 O O . LEU A 1 87 ? 4.910 -7.752 -8.872 1.00 90.12 87 LEU A O 1
ATOM 765 N N . LEU A 1 88 ? 5.477 -7.802 -11.045 1.00 90.69 88 LEU A N 1
ATOM 766 C CA . LEU A 1 88 ? 4.414 -6.900 -11.481 1.00 90.69 88 LEU A CA 1
ATOM 767 C C . LEU A 1 88 ? 3.020 -7.453 -11.138 1.00 90.69 88 LEU A C 1
ATOM 769 O O . LEU A 1 88 ? 2.189 -6.730 -10.590 1.00 90.69 88 LEU A O 1
ATOM 773 N N . LEU A 1 89 ? 2.777 -8.744 -11.389 1.00 93.19 89 LEU A N 1
ATOM 774 C CA . LEU A 1 89 ? 1.530 -9.414 -11.005 1.00 93.19 89 LEU A CA 1
ATOM 775 C C . LEU A 1 89 ? 1.305 -9.362 -9.488 1.00 93.19 89 LEU A C 1
ATOM 777 O O . LEU A 1 89 ? 0.193 -9.105 -9.028 1.00 93.19 89 LEU A O 1
ATOM 781 N N . LEU A 1 90 ? 2.363 -9.591 -8.710 1.00 92.44 90 LEU A N 1
ATOM 782 C CA . LEU A 1 90 ? 2.294 -9.601 -7.256 1.00 92.44 90 LEU A CA 1
ATOM 783 C C . LEU A 1 90 ? 2.008 -8.195 -6.701 1.00 92.44 90 LEU A C 1
ATOM 785 O O . LEU A 1 90 ? 1.132 -8.050 -5.851 1.00 92.44 90 LEU A O 1
ATOM 789 N N . ILE A 1 91 ? 2.638 -7.148 -7.246 1.00 92.56 91 ILE A N 1
ATOM 790 C CA . ILE A 1 91 ? 2.326 -5.745 -6.923 1.00 92.56 91 ILE A CA 1
ATOM 791 C C . ILE A 1 91 ? 0.853 -5.438 -7.213 1.00 92.56 91 ILE A C 1
ATOM 793 O O . ILE A 1 91 ? 0.172 -4.879 -6.355 1.00 92.56 91 ILE A O 1
ATOM 797 N N . LEU A 1 92 ? 0.338 -5.834 -8.384 1.00 93.88 92 LEU A N 1
ATOM 798 C CA . LEU A 1 92 ? -1.066 -5.616 -8.751 1.00 93.88 92 LEU A CA 1
ATOM 799 C C . LEU A 1 92 ? -2.032 -6.309 -7.782 1.00 93.88 92 LEU A C 1
ATOM 801 O O . LEU A 1 92 ? -3.006 -5.701 -7.340 1.00 93.88 92 LEU A O 1
ATOM 805 N N . LEU A 1 93 ? -1.753 -7.558 -7.409 1.00 94.56 93 LEU A N 1
ATOM 806 C CA . LEU A 1 93 ? -2.583 -8.305 -6.464 1.00 94.56 93 LEU A CA 1
ATOM 807 C C . LEU A 1 93 ? -2.601 -7.644 -5.078 1.00 94.56 93 LEU A C 1
ATOM 809 O O . LEU A 1 93 ? -3.668 -7.457 -4.488 1.00 94.56 93 LEU A O 1
ATOM 813 N N . PHE A 1 94 ? -1.438 -7.228 -4.575 1.00 92.50 94 PHE A N 1
ATOM 814 C CA . PHE A 1 94 ? -1.345 -6.530 -3.294 1.00 92.50 94 PHE A CA 1
ATOM 815 C C . PHE A 1 94 ? -1.957 -5.127 -3.333 1.00 92.50 94 PHE A C 1
ATOM 817 O O . PHE A 1 94 ? -2.527 -4.698 -2.331 1.00 92.50 94 PHE A O 1
ATOM 824 N N . LEU A 1 95 ? -1.925 -4.440 -4.477 1.00 94.50 95 LEU A N 1
ATOM 825 C CA . LEU A 1 95 ? -2.637 -3.178 -4.679 1.00 94.50 95 LEU A CA 1
ATOM 826 C C . LEU A 1 95 ? -4.147 -3.355 -4.519 1.00 94.50 95 LEU A C 1
ATOM 828 O O . LEU A 1 95 ? -4.768 -2.577 -3.799 1.00 94.50 95 LEU A O 1
ATOM 832 N N . VAL A 1 96 ? -4.730 -4.401 -5.112 1.00 94.94 96 VAL A N 1
ATOM 833 C CA . VAL A 1 96 ? -6.163 -4.702 -4.955 1.00 94.94 96 VAL A CA 1
ATOM 834 C C . VAL A 1 96 ? -6.506 -4.966 -3.488 1.00 94.94 96 VAL A C 1
ATOM 836 O O . VAL A 1 96 ? -7.462 -4.389 -2.965 1.00 94.94 96 VAL A O 1
ATOM 839 N N . ILE A 1 97 ? -5.707 -5.785 -2.795 1.00 92.75 97 ILE A N 1
ATOM 840 C CA . ILE A 1 97 ? -5.895 -6.061 -1.361 1.00 92.75 97 ILE A CA 1
ATOM 841 C C . ILE A 1 97 ? -5.809 -4.761 -0.551 1.00 92.75 97 ILE A C 1
ATOM 843 O O . ILE A 1 97 ? -6.672 -4.489 0.284 1.00 92.75 97 ILE A O 1
ATOM 847 N N . PHE A 1 98 ? -4.810 -3.925 -0.825 1.00 93.31 98 PHE A N 1
ATOM 848 C CA . PHE A 1 98 ? -4.621 -2.653 -0.140 1.00 93.31 98 PHE A CA 1
ATOM 849 C C . PHE A 1 98 ? -5.788 -1.686 -0.383 1.00 93.31 98 PHE A C 1
ATOM 851 O O . PHE A 1 98 ? -6.299 -1.089 0.567 1.00 93.31 98 PHE A O 1
ATOM 858 N N . SER A 1 99 ? -6.290 -1.591 -1.619 1.00 92.88 99 SER A N 1
ATOM 859 C CA . SER A 1 99 ? -7.491 -0.816 -1.944 1.00 92.88 99 SER A CA 1
ATOM 860 C C . SER A 1 99 ? -8.723 -1.312 -1.182 1.00 92.88 99 SER A C 1
ATOM 862 O O . SER A 1 99 ? -9.475 -0.496 -0.649 1.00 92.88 99 SER A O 1
ATOM 864 N N . LEU A 1 100 ? -8.920 -2.629 -1.054 1.00 92.62 100 LEU A N 1
ATOM 865 C CA . LEU A 1 100 ? -10.014 -3.188 -0.252 1.00 92.62 100 LEU A CA 1
ATOM 866 C C . LEU A 1 100 ? -9.887 -2.802 1.228 1.00 92.62 100 LEU A C 1
ATOM 868 O O . LEU A 1 100 ? -10.868 -2.363 1.832 1.00 92.62 100 LEU A O 1
ATOM 872 N N . VAL A 1 101 ? -8.686 -2.893 1.808 1.00 90.12 101 VAL A N 1
ATOM 873 C CA . VAL A 1 101 ? -8.432 -2.462 3.194 1.00 90.12 101 VAL A CA 1
ATOM 874 C C . VAL A 1 101 ? -8.760 -0.978 3.364 1.00 90.12 101 VAL A C 1
ATOM 876 O O . VAL A 1 101 ? -9.490 -0.614 4.289 1.00 90.12 101 VAL A O 1
ATOM 879 N N . ILE A 1 102 ? -8.321 -0.130 2.433 1.00 89.12 102 ILE A N 1
ATOM 880 C CA . ILE A 1 102 ? -8.636 1.303 2.423 1.00 89.12 102 ILE A CA 1
ATOM 881 C C . ILE A 1 102 ? -10.152 1.540 2.411 1.00 89.12 102 ILE A C 1
ATOM 883 O O . ILE A 1 102 ? -10.659 2.315 3.225 1.00 89.12 102 ILE A O 1
ATOM 887 N N . LEU A 1 103 ? -10.899 0.847 1.547 1.00 90.12 103 LEU A N 1
ATOM 888 C CA . LEU A 1 103 ? -12.357 0.974 1.481 1.00 90.12 103 LEU A CA 1
ATOM 889 C C . LEU A 1 103 ? -13.028 0.608 2.813 1.00 90.12 103 LEU A C 1
ATOM 891 O O . LEU A 1 103 ? -13.956 1.298 3.243 1.00 90.12 103 LEU A O 1
ATOM 895 N N . THR A 1 104 ? -12.544 -0.428 3.510 1.00 85.69 104 THR A N 1
ATOM 896 C CA . THR A 1 104 ? -13.084 -0.790 4.834 1.00 85.69 104 THR A CA 1
ATOM 897 C C . THR A 1 104 ? -12.830 0.283 5.894 1.00 85.69 104 THR A C 1
ATOM 899 O O . THR A 1 104 ? -13.687 0.508 6.753 1.00 85.69 104 THR A O 1
ATOM 902 N N . LEU A 1 105 ? -11.694 0.983 5.821 1.00 81.62 105 LEU A N 1
ATOM 903 C CA . LEU A 1 105 ? -11.366 2.089 6.721 1.00 81.62 105 LEU A CA 1
ATOM 904 C C . LEU A 1 105 ? -12.213 3.330 6.424 1.00 81.62 105 LEU A C 1
ATOM 906 O O . LEU A 1 105 ? -12.772 3.915 7.354 1.00 81.62 105 LEU A O 1
ATOM 910 N N . PHE A 1 106 ? -12.377 3.696 5.148 1.00 82.94 106 PHE A N 1
ATOM 911 C CA . PHE A 1 106 ? -13.214 4.830 4.740 1.00 82.94 106 PHE A CA 1
ATOM 912 C C . PHE A 1 106 ? -14.682 4.626 5.102 1.00 82.94 106 PHE A C 1
ATOM 914 O O . PHE A 1 106 ? -15.290 5.514 5.701 1.00 82.94 106 PHE A O 1
ATOM 921 N N . LYS A 1 107 ? -15.245 3.442 4.820 1.00 79.19 107 LYS A N 1
ATOM 922 C CA . LYS A 1 107 ? -16.634 3.117 5.181 1.00 79.19 107 LYS A CA 1
ATOM 923 C C . LYS A 1 107 ? -16.878 3.268 6.683 1.00 79.19 107 LYS A C 1
ATOM 925 O O . LYS A 1 107 ? -17.934 3.736 7.102 1.00 79.19 107 LYS A O 1
ATOM 930 N N . ASN A 1 108 ? -15.880 2.928 7.494 1.00 72.69 108 ASN A N 1
ATOM 931 C CA . ASN A 1 108 ? -15.982 3.011 8.944 1.00 72.69 108 ASN A CA 1
ATOM 932 C C . ASN A 1 108 ? -15.532 4.361 9.521 1.00 72.69 108 ASN A C 1
ATOM 934 O O . ASN A 1 108 ? -15.698 4.558 10.722 1.00 72.69 108 ASN A O 1
ATOM 938 N N . TYR A 1 109 ? -15.025 5.304 8.717 1.00 72.06 109 TYR A N 1
ATOM 939 C CA . TYR A 1 109 ? -14.359 6.526 9.188 1.00 72.06 109 TYR A CA 1
ATOM 940 C C . TYR A 1 109 ? -15.240 7.413 10.080 1.00 72.06 109 TYR A C 1
ATOM 942 O O . TYR A 1 109 ? -14.783 7.886 11.121 1.00 72.06 109 TYR A O 1
ATOM 950 N N . TYR A 1 110 ? -16.518 7.606 9.737 1.00 68.62 110 TYR A N 1
ATOM 951 C CA . TYR A 1 110 ? -17.440 8.407 10.559 1.00 68.62 110 TYR A CA 1
ATOM 952 C C . TYR A 1 110 ? -17.680 7.783 11.940 1.00 68.62 110 TYR A C 1
ATOM 954 O O . TYR A 1 110 ? -17.674 8.480 12.959 1.00 68.62 110 TYR A O 1
ATOM 962 N N . ILE A 1 111 ? -17.832 6.458 11.984 1.00 68.69 111 ILE A N 1
ATOM 963 C CA . ILE A 1 111 ? -17.975 5.698 13.230 1.00 68.69 111 ILE A CA 1
ATOM 964 C C . ILE A 1 111 ? -16.667 5.776 14.029 1.00 68.69 111 ILE A C 1
ATOM 966 O O . ILE A 1 111 ? -16.688 6.008 15.237 1.00 68.69 111 ILE A O 1
ATOM 970 N N . LEU A 1 112 ? -15.531 5.663 13.341 1.00 65.69 112 LEU A N 1
ATOM 971 C CA . LEU A 1 112 ? -14.174 5.762 13.880 1.00 65.69 112 LEU A CA 1
ATOM 972 C C . LEU A 1 112 ? -13.941 7.112 14.566 1.00 65.69 112 LEU A C 1
ATOM 974 O O . LEU A 1 112 ? -13.588 7.162 15.743 1.00 65.69 112 LEU A O 1
ATOM 978 N N . LYS A 1 113 ? -14.221 8.212 13.861 1.00 70.81 113 LYS A N 1
ATOM 979 C CA . LYS A 1 113 ? -14.049 9.585 14.346 1.00 70.81 113 LYS A CA 1
ATOM 980 C C . LYS A 1 113 ? -14.898 9.852 15.586 1.00 70.81 113 LYS A C 1
ATOM 982 O O . LYS A 1 113 ? -14.400 10.399 16.572 1.00 70.81 113 LYS A O 1
ATOM 987 N N . ASN A 1 114 ? -16.163 9.431 15.567 1.00 69.00 114 ASN A N 1
ATOM 988 C CA . ASN A 1 114 ? -17.069 9.625 16.698 1.00 69.00 114 ASN A CA 1
ATOM 989 C C . ASN A 1 114 ? -16.675 8.768 17.911 1.00 69.00 114 ASN A C 1
ATOM 991 O O . ASN A 1 114 ? -16.719 9.260 19.041 1.00 69.00 114 ASN A O 1
ATOM 995 N N . LYS A 1 115 ? -16.218 7.526 17.698 1.00 67.56 115 LYS A N 1
ATOM 996 C CA . LYS A 1 115 ? -15.770 6.643 18.786 1.00 67.56 115 LYS A CA 1
ATOM 997 C C . LYS A 1 115 ? -14.436 7.085 19.391 1.00 67.56 115 LYS A C 1
ATOM 999 O O . LYS A 1 115 ? -14.350 7.135 20.614 1.00 67.56 115 LYS A O 1
ATOM 1004 N N . ILE A 1 116 ? -13.452 7.509 18.590 1.00 69.56 116 ILE A N 1
ATOM 1005 C CA . ILE A 1 116 ? -12.199 8.104 19.099 1.00 69.56 116 ILE A CA 1
ATOM 1006 C C . ILE A 1 116 ? -12.505 9.359 19.918 1.00 69.56 116 ILE A C 1
ATOM 1008 O O . ILE A 1 116 ? -12.009 9.503 21.033 1.00 69.56 116 ILE A O 1
ATOM 1012 N N . LYS A 1 117 ? -13.374 10.249 19.418 1.00 72.56 117 LYS A N 1
ATOM 1013 C CA . LYS A 1 117 ? -13.769 11.464 20.147 1.00 72.56 117 LYS A CA 1
ATOM 1014 C C . LYS A 1 117 ? -14.448 11.136 21.482 1.00 72.56 117 LYS A C 1
ATOM 1016 O O . LYS A 1 117 ? -14.194 11.824 22.469 1.00 72.56 117 LYS A O 1
ATOM 1021 N N . SER A 1 118 ? -15.275 10.089 21.533 1.00 64.94 118 SER A N 1
ATOM 1022 C CA . SER A 1 118 ? -15.881 9.607 22.782 1.00 64.94 118 SER A CA 1
ATOM 1023 C C . SER A 1 118 ? -14.851 9.001 23.736 1.00 64.94 118 SER A C 1
ATOM 1025 O O . SER A 1 118 ? -14.929 9.242 24.938 1.00 64.94 118 SER A O 1
ATOM 1027 N N . PHE A 1 119 ? -13.884 8.242 23.220 1.00 68.62 119 PHE A N 1
ATOM 1028 C CA . PHE A 1 119 ? -12.834 7.617 24.025 1.00 68.62 119 PHE A CA 1
ATOM 1029 C C . PHE A 1 119 ? -11.895 8.673 24.628 1.00 68.62 119 PHE A C 1
ATOM 1031 O O . PHE A 1 119 ? -11.617 8.653 25.824 1.00 68.62 119 PHE A O 1
ATOM 1038 N N . LEU A 1 120 ? -11.510 9.679 23.836 1.00 69.12 120 LEU A N 1
ATOM 1039 C CA . LEU A 1 120 ? -10.743 10.839 24.299 1.00 69.12 120 LEU A CA 1
ATOM 1040 C C . LEU A 1 120 ? -11.510 11.668 25.336 1.00 69.12 120 LEU A C 1
ATOM 1042 O O . LEU A 1 120 ? -10.919 12.126 26.308 1.00 69.12 120 LEU A O 1
ATOM 1046 N N . LYS A 1 121 ? -12.830 11.847 25.169 1.00 69.19 121 LYS A N 1
ATOM 1047 C CA . LYS A 1 121 ? -13.678 12.507 26.179 1.00 69.19 121 LYS A CA 1
ATOM 1048 C C . LYS A 1 121 ? -13.743 11.732 27.495 1.00 69.19 121 LYS A C 1
ATOM 1050 O O . LYS A 1 121 ? -13.861 12.366 28.537 1.00 69.19 121 LYS A O 1
ATOM 1055 N N . PHE A 1 122 ? -13.705 10.402 27.444 1.00 64.62 122 PHE A N 1
ATOM 1056 C CA . PHE A 1 122 ? -13.684 9.557 28.636 1.00 64.62 122 PHE A CA 1
ATOM 1057 C C . PHE A 1 122 ? -12.354 9.705 29.383 1.00 64.62 122 PHE A C 1
ATOM 1059 O O . PHE A 1 122 ? -12.361 9.943 30.583 1.00 64.62 122 PHE A O 1
ATOM 1066 N N . PHE A 1 123 ? -11.233 9.686 28.656 1.00 61.44 123 PHE A N 1
ATOM 1067 C CA . PHE A 1 123 ? -9.904 9.917 29.229 1.00 61.44 123 PHE A CA 1
ATOM 1068 C C . PHE A 1 123 ? -9.706 11.334 29.781 1.00 61.44 123 PHE A C 1
ATOM 1070 O O . PHE A 1 123 ? -9.057 11.482 30.799 1.00 61.44 123 PHE A O 1
ATOM 1077 N N . LYS A 1 124 ? -10.281 12.371 29.155 1.00 60.44 124 LYS A N 1
ATOM 1078 C CA . LYS A 1 124 ? -10.219 13.760 29.660 1.00 60.44 124 LYS A CA 1
ATOM 1079 C C . LYS A 1 124 ? -11.110 14.044 30.877 1.00 60.44 124 LYS A C 1
ATOM 1081 O O . LYS A 1 124 ? -11.043 15.144 31.416 1.00 60.44 124 LYS A O 1
ATOM 1086 N N . LYS A 1 125 ? -12.022 13.132 31.223 1.00 49.56 125 LYS A N 1
ATOM 1087 C CA . LYS A 1 125 ? -12.900 13.241 32.401 1.00 49.56 125 LYS A CA 1
ATOM 1088 C C . LYS A 1 125 ? -12.387 12.439 33.604 1.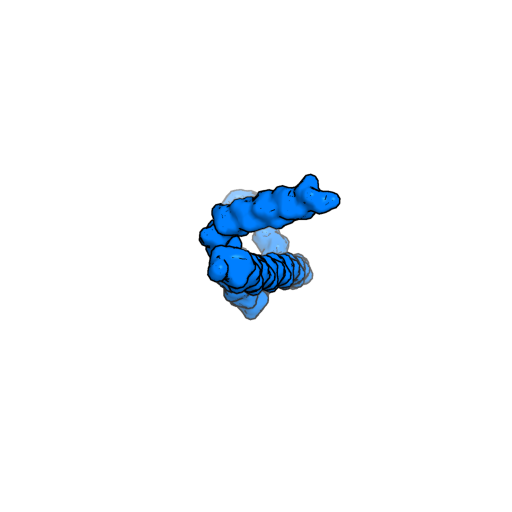00 49.56 125 LYS A C 1
ATOM 1090 O O . LYS A 1 125 ? -13.007 12.532 34.662 1.00 49.56 125 LYS A O 1
ATOM 1095 N N . LEU A 1 126 ? -11.321 11.662 33.417 1.00 45.56 126 LEU A N 1
ATOM 1096 C CA . LEU A 1 126 ? -10.492 11.071 34.466 1.00 45.56 126 LEU A CA 1
ATOM 1097 C C . LEU A 1 126 ? -9.327 12.020 34.765 1.00 45.56 126 LEU A C 1
ATOM 1099 O O . LEU A 1 126 ? -8.918 12.050 35.941 1.00 45.56 126 LEU A O 1
#

Secondary structure (DSSP, 8-state):
-HHHHHHHHHHHHHHHHHHHHHHHHHHHHHHHHHHHHHHHHHHHHHHHHHHTTGGGGGGGGGS-HHHHHHHHHHHHHHHHHHS-HHHHHHHHHHHHHHHHHHHHHHHHHHHHHHHHHHHHHHHTT-

Sequence (126 aa):
MEKLEKKILQKVYFWEAKRTAFDLFLKMILFFSTGLFLMILSQIFFEILKEQKTLDLLNFFNEDFEVAKRYFLDNIFIFFFEVPKFLLLLILLFLVIFSLVILTLFKNYYILKNKIKSFLKFFKKL

pLDDT: mean 82.11, std 10.09, ra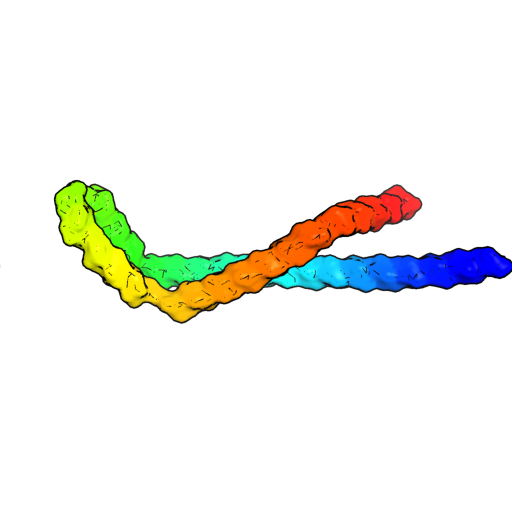nge [45.56, 95.5]

Radius of gyration: 25.86 Å; chains: 1; bounding box: 55×26×75 Å

Foldseek 3Di:
DVVVVVVVVVVVVVVVLVVVVVVVVVLVVVLVVLVVVLVVLVVVQVVQCVVLCLVVLVVQVVDDPVSCVVCVVVNVVVSVVSRPVVSVVVSVVSVVVNVVSVVVCVVCVVVVVVSVVVVVVVVVVD